Protein AF-A0A0B1TLL9-F1 (afdb_monomer_lite)

Secondary structure (DSSP, 8-state):
---HHHHHHHHHHHHHHHHHHHHHTTSTT-HHHHHH-TTEEEEEEEEEEETTEEEEEEEEEE---TT--SS--SSTTSS-GGG----BTTBPPP-

Organism: Oesophagostomum dentatum (NCBI:txid61180)

Structure (mmCIF, N/CA/C/O backbone):
data_AF-A0A0B1TLL9-F1
#
_entry.id   AF-A0A0B1TLL9-F1
#
loop_
_atom_site.group_PDB
_atom_site.id
_atom_site.type_symbol
_atom_site.label_atom_id
_atom_site.label_alt_id
_atom_site.label_comp_id
_atom_site.label_asym_id
_atom_site.label_entity_id
_atom_site.label_seq_id
_atom_site.pdbx_PDB_ins_code
_atom_site.Cartn_x
_atom_site.Cartn_y
_atom_site.Cartn_z
_atom_site.occupancy
_atom_site.B_iso_or_equiv
_atom_site.auth_seq_id
_atom_site.auth_comp_id
_atom_site.auth_asym_id
_atom_site.auth_atom_id
_atom_site.pdbx_PDB_model_num
ATOM 1 N N . MET A 1 1 ? 45.343 -3.222 10.011 1.00 39.75 1 MET A N 1
ATOM 2 C CA . MET A 1 1 ? 44.581 -3.590 11.222 1.00 39.75 1 MET A CA 1
ATOM 3 C C . MET A 1 1 ? 43.770 -2.365 11.596 1.00 39.75 1 MET A C 1
ATOM 5 O O . MET A 1 1 ? 44.382 -1.356 11.906 1.00 39.75 1 MET A O 1
ATOM 9 N N . LEU A 1 2 ? 42.446 -2.407 11.434 1.00 44.94 2 LEU A N 1
ATOM 10 C CA . LEU A 1 2 ? 41.562 -1.312 11.855 1.00 44.94 2 LEU A CA 1
ATOM 11 C C . LEU A 1 2 ? 41.534 -1.291 13.387 1.00 44.94 2 LEU A C 1
ATOM 13 O O . LEU A 1 2 ? 41.433 -2.354 14.005 1.00 44.94 2 LEU A O 1
ATOM 17 N N . THR A 1 3 ? 41.711 -0.119 13.990 1.00 42.47 3 THR A N 1
ATOM 18 C CA . THR A 1 3 ? 41.776 0.012 15.450 1.00 42.47 3 THR A CA 1
ATOM 19 C C . THR A 1 3 ? 40.365 0.074 16.034 1.00 42.47 3 THR A C 1
ATOM 21 O O . THR A 1 3 ? 39.417 0.466 15.357 1.00 42.47 3 THR A O 1
ATOM 24 N N . SER A 1 4 ? 40.185 -0.319 17.296 1.00 53.72 4 SER A N 1
ATOM 25 C CA . SER A 1 4 ? 38.877 -0.242 17.971 1.00 53.72 4 SER A CA 1
ATOM 26 C C . SER A 1 4 ? 38.311 1.185 18.025 1.00 53.72 4 SER A C 1
ATOM 28 O O . SER A 1 4 ? 37.094 1.346 18.082 1.00 53.72 4 SER A O 1
ATOM 30 N N . SER A 1 5 ? 39.176 2.202 17.949 1.00 55.50 5 SER A N 1
ATOM 31 C CA . SER A 1 5 ? 38.819 3.619 17.828 1.00 55.50 5 SER A CA 1
ATOM 32 C C . SER A 1 5 ? 38.175 3.981 16.483 1.00 55.50 5 SER A C 1
ATOM 34 O O . SER A 1 5 ? 37.207 4.742 16.474 1.00 55.50 5 SER A O 1
ATOM 36 N N . ASP A 1 6 ? 38.634 3.395 15.369 1.00 53.25 6 ASP A N 1
ATOM 37 C CA . ASP A 1 6 ? 38.025 3.599 14.041 1.00 53.25 6 ASP A CA 1
ATOM 38 C C . ASP A 1 6 ? 36.587 3.053 14.009 1.00 53.25 6 ASP A C 1
ATOM 40 O O . ASP A 1 6 ? 35.672 3.682 13.475 1.00 53.25 6 ASP A O 1
ATOM 44 N N . LEU A 1 7 ? 36.364 1.906 14.665 1.00 53.59 7 LEU A N 1
ATOM 45 C CA . LEU A 1 7 ? 35.060 1.244 14.710 1.00 53.59 7 LEU A CA 1
ATOM 46 C C . LEU A 1 7 ? 34.023 2.051 15.507 1.00 53.59 7 LEU A C 1
ATOM 48 O O . LEU A 1 7 ? 32.855 2.089 15.123 1.00 53.59 7 LEU A O 1
ATOM 52 N N . SER A 1 8 ? 34.428 2.708 16.603 1.00 56.72 8 SER A N 1
ATOM 53 C CA . SER A 1 8 ? 33.539 3.594 17.369 1.00 56.72 8 SER A CA 1
ATOM 54 C C . SER A 1 8 ? 33.167 4.862 16.599 1.00 56.72 8 SER A C 1
ATOM 56 O O . SER A 1 8 ? 32.014 5.288 16.659 1.00 56.72 8 SER A O 1
ATOM 58 N N . GLU A 1 9 ? 34.099 5.422 15.823 1.00 56.41 9 GLU A N 1
ATOM 59 C CA . GLU A 1 9 ? 33.848 6.615 15.012 1.00 56.41 9 GLU A CA 1
ATOM 60 C C . GLU A 1 9 ? 32.911 6.307 13.829 1.00 56.41 9 GLU A C 1
ATOM 62 O O . GLU A 1 9 ? 31.980 7.070 13.554 1.00 56.41 9 GLU A O 1
ATOM 67 N N . GLU A 1 10 ? 33.059 5.140 13.187 1.00 57.72 10 GLU A N 1
ATOM 68 C CA . GLU A 1 10 ? 32.095 4.642 12.197 1.00 57.72 10 GLU A CA 1
ATOM 69 C C . GLU A 1 10 ? 30.715 4.367 12.809 1.00 57.72 10 GLU A C 1
ATOM 71 O O . GLU A 1 10 ? 29.702 4.725 12.201 1.00 57.72 10 GLU A O 1
ATOM 76 N N . LEU A 1 11 ? 30.639 3.791 14.015 1.00 56.22 11 LEU A N 1
ATOM 77 C CA . LEU A 1 11 ? 29.363 3.506 14.677 1.00 56.22 11 LEU A CA 1
ATOM 78 C C . LEU A 1 11 ? 28.603 4.788 15.051 1.00 56.22 11 LEU A C 1
ATOM 80 O O . LEU A 1 11 ? 27.390 4.850 14.840 1.00 56.22 11 LEU A O 1
ATOM 84 N N . ASP A 1 12 ? 29.290 5.829 15.530 1.00 58.94 12 ASP A N 1
ATOM 85 C CA . ASP A 1 12 ? 28.679 7.138 15.797 1.00 58.94 12 ASP A CA 1
ATOM 86 C C . ASP A 1 12 ? 28.288 7.871 14.502 1.00 58.94 12 ASP A C 1
ATOM 88 O O . ASP A 1 12 ? 27.232 8.512 14.438 1.00 58.94 12 ASP A O 1
ATOM 92 N N . ARG A 1 13 ? 29.048 7.696 13.411 1.00 57.75 13 ARG A N 1
ATOM 93 C CA . ARG A 1 13 ? 28.677 8.198 12.075 1.00 57.75 13 ARG A CA 1
ATOM 94 C C . ARG A 1 13 ? 27.445 7.483 11.516 1.00 57.75 13 ARG A C 1
ATOM 96 O O . ARG A 1 13 ? 26.584 8.134 10.920 1.00 57.75 13 ARG A O 1
ATOM 103 N N . ILE A 1 14 ? 27.323 6.172 11.733 1.00 58.47 14 ILE A N 1
ATOM 104 C CA . ILE A 1 14 ? 26.134 5.371 11.403 1.00 58.47 14 ILE A CA 1
ATOM 105 C C . ILE A 1 14 ? 24.951 5.799 12.277 1.00 58.47 14 ILE A C 1
ATOM 107 O O . ILE A 1 14 ? 23.847 5.962 11.762 1.00 58.47 14 ILE A O 1
ATOM 111 N N . ARG A 1 15 ? 25.157 6.047 13.575 1.00 56.69 15 ARG A N 1
ATOM 112 C CA . ARG A 1 15 ? 24.109 6.482 14.513 1.00 56.69 15 ARG A CA 1
ATOM 113 C C . ARG A 1 15 ? 23.577 7.880 14.180 1.00 56.69 15 ARG A C 1
ATOM 115 O O . ARG A 1 15 ? 22.362 8.068 14.154 1.00 56.69 15 ARG A O 1
ATOM 122 N N . SER A 1 16 ? 24.460 8.818 13.833 1.00 58.38 16 SER A N 1
ATOM 123 C CA . SER A 1 16 ? 24.107 10.175 13.390 1.00 58.38 16 SER A CA 1
ATOM 124 C C . SER A 1 16 ? 23.406 10.171 12.023 1.00 58.38 16 SER A C 1
ATOM 126 O O . SER A 1 16 ? 22.338 10.766 11.867 1.00 58.38 16 SER A O 1
ATOM 128 N N . ARG A 1 17 ? 23.902 9.388 11.050 1.00 53.81 17 ARG A N 1
ATOM 129 C CA . ARG A 1 17 ? 23.221 9.198 9.755 1.00 53.81 17 ARG A CA 1
ATOM 130 C C . ARG A 1 17 ? 21.869 8.508 9.899 1.00 53.81 17 ARG A C 1
ATOM 132 O O . ARG A 1 17 ? 20.955 8.872 9.174 1.00 53.81 17 ARG A O 1
ATOM 139 N N . ARG A 1 18 ? 21.710 7.556 10.826 1.00 48.25 18 ARG A N 1
ATOM 140 C CA . ARG A 1 18 ? 20.436 6.865 11.095 1.00 48.25 18 ARG A CA 1
ATOM 141 C C . ARG A 1 18 ? 19.400 7.806 11.705 1.00 48.25 18 ARG A C 1
ATOM 143 O O . ARG A 1 18 ? 18.245 7.731 11.310 1.00 48.25 18 ARG A O 1
ATOM 150 N N . LEU A 1 19 ? 19.803 8.716 12.597 1.00 43.34 19 LEU A N 1
ATOM 151 C CA . LEU A 1 19 ? 18.912 9.735 13.164 1.00 43.34 19 LEU A CA 1
ATOM 152 C C . LEU A 1 19 ? 18.451 10.746 12.095 1.00 43.34 19 LEU A C 1
ATOM 154 O O . LEU A 1 19 ? 17.265 11.050 12.008 1.00 43.34 19 LEU A O 1
ATOM 158 N N . VAL A 1 20 ? 19.363 11.198 11.224 1.00 48.91 20 VAL A N 1
ATOM 159 C CA . VAL A 1 20 ? 19.038 12.091 10.094 1.00 48.91 20 VAL A CA 1
ATOM 160 C C . VAL A 1 20 ? 18.187 11.379 9.030 1.00 48.91 20 VAL 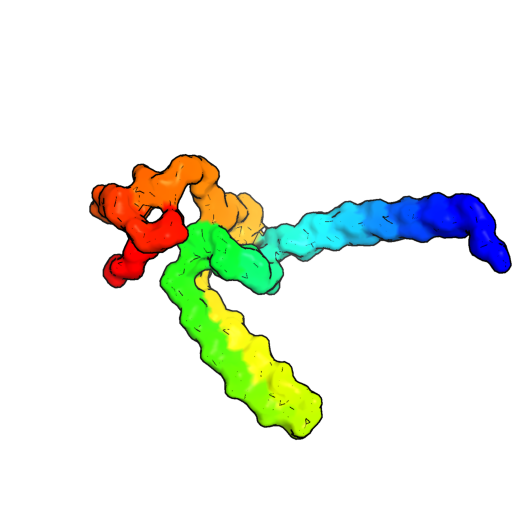A C 1
ATOM 162 O O . VAL A 1 20 ? 17.251 11.972 8.494 1.00 48.91 20 VAL A O 1
ATOM 165 N N . TYR A 1 21 ? 18.445 10.094 8.756 1.00 46.56 21 TYR A N 1
ATOM 166 C CA . TYR A 1 21 ? 17.609 9.283 7.864 1.00 46.56 21 TYR A CA 1
ATOM 167 C C . TYR A 1 21 ? 16.205 9.056 8.439 1.00 46.56 21 TYR A C 1
ATOM 169 O O . TYR A 1 21 ? 15.230 9.164 7.708 1.00 46.56 21 TYR A O 1
ATOM 177 N N . LEU A 1 22 ? 16.077 8.799 9.744 1.00 47.59 22 LEU A N 1
ATOM 178 C CA . LEU A 1 22 ? 14.776 8.620 10.402 1.00 47.59 22 LEU A CA 1
ATOM 179 C C . LEU A 1 22 ? 13.918 9.894 10.352 1.00 47.59 22 LEU A C 1
ATOM 181 O O . LEU A 1 22 ? 12.705 9.798 10.204 1.00 47.59 22 LEU A O 1
ATOM 185 N N . LEU A 1 23 ? 14.539 11.076 10.427 1.00 44.84 23 LEU A N 1
ATOM 186 C CA . LEU A 1 23 ? 13.835 12.360 10.331 1.00 44.84 23 LEU A CA 1
ATOM 187 C C . LEU A 1 23 ? 13.470 12.753 8.887 1.00 44.84 23 LEU A C 1
ATOM 189 O O . LEU A 1 23 ? 12.532 13.521 8.692 1.00 44.84 23 LEU A O 1
ATOM 193 N N . SER A 1 24 ? 14.169 12.225 7.875 1.00 46.91 24 SER A N 1
ATOM 194 C CA . SER A 1 24 ? 13.896 12.506 6.452 1.00 46.91 24 SER A CA 1
ATOM 195 C C . SER A 1 24 ? 13.004 11.462 5.756 1.00 46.91 24 SER A C 1
ATOM 197 O O . SER A 1 24 ? 12.404 11.788 4.735 1.00 46.91 24 SER A O 1
ATOM 199 N N . GLN A 1 25 ? 12.852 10.255 6.320 1.00 47.47 25 GLN A N 1
ATOM 200 C CA . GLN A 1 25 ? 11.980 9.165 5.823 1.00 47.47 25 GLN A CA 1
ATOM 201 C C . GLN A 1 25 ? 10.529 9.213 6.349 1.00 47.47 25 GLN A C 1
ATOM 203 O O . GLN A 1 25 ? 9.741 8.290 6.157 1.00 47.47 25 GLN A O 1
ATOM 208 N N . ALA A 1 26 ? 10.153 10.272 7.065 1.00 47.84 26 ALA A N 1
ATOM 209 C CA . ALA A 1 26 ? 8.765 10.492 7.478 1.00 47.84 26 ALA A CA 1
ATOM 210 C C . ALA A 1 26 ? 7.951 11.250 6.411 1.00 47.84 26 ALA A C 1
ATOM 212 O O . ALA A 1 26 ? 6.843 11.714 6.683 1.00 47.84 26 ALA A O 1
ATOM 213 N N . LEU A 1 27 ? 8.506 11.413 5.206 1.00 52.34 27 LEU A N 1
ATOM 214 C CA . LEU A 1 27 ? 7.813 12.044 4.094 1.00 52.34 27 LEU A CA 1
ATOM 215 C C . LEU A 1 27 ? 6.890 11.006 3.425 1.00 52.34 27 LEU A C 1
ATOM 217 O O . LEU A 1 27 ? 7.303 9.869 3.208 1.00 52.34 27 LEU A O 1
ATOM 221 N N . PRO A 1 28 ? 5.679 11.379 2.978 1.00 53.59 28 PRO A N 1
ATOM 222 C CA . PRO A 1 28 ? 4.718 10.498 2.297 1.00 53.59 28 PRO A CA 1
ATOM 223 C C . PRO A 1 28 ? 5.212 9.979 0.930 1.00 53.59 28 PRO A C 1
ATOM 225 O O . PRO A 1 28 ? 4.455 9.405 0.152 1.00 53.59 28 PRO A O 1
ATOM 228 N N . ARG A 1 29 ? 6.490 10.201 0.601 1.00 58.56 29 ARG A N 1
ATOM 229 C CA . ARG A 1 29 ? 7.139 9.749 -0.631 1.00 58.56 29 ARG A CA 1
ATOM 230 C C . ARG A 1 29 ? 7.814 8.386 -0.489 1.00 58.56 29 ARG A C 1
ATOM 232 O O . ARG A 1 29 ? 8.219 7.828 -1.505 1.00 58.56 29 ARG A O 1
ATOM 239 N N . ASP A 1 30 ? 7.932 7.840 0.721 1.00 73.06 30 ASP A N 1
ATOM 240 C CA . ASP A 1 30 ? 8.503 6.510 0.911 1.00 73.06 30 ASP A CA 1
ATOM 241 C C . ASP A 1 30 ? 7.532 5.410 0.432 1.00 73.06 30 ASP A C 1
ATOM 243 O O . ASP A 1 30 ? 6.406 5.318 0.928 1.00 73.06 30 ASP A O 1
ATOM 247 N N . PRO A 1 31 ? 7.941 4.512 -0.491 1.00 75.19 31 PRO A N 1
ATOM 248 C CA . PRO A 1 31 ? 7.042 3.506 -1.069 1.00 75.19 31 PRO A CA 1
ATOM 249 C C . PRO A 1 31 ? 6.427 2.568 -0.027 1.00 75.19 31 PRO A C 1
ATOM 251 O O . PRO A 1 31 ? 5.284 2.141 -0.158 1.00 75.19 31 PRO A O 1
ATOM 254 N N . LYS A 1 32 ? 7.182 2.267 1.035 1.00 79.06 32 LYS A N 1
ATOM 255 C CA . LYS A 1 32 ? 6.743 1.405 2.143 1.00 79.06 32 LYS A CA 1
ATOM 256 C C . LYS A 1 32 ? 5.528 1.985 2.864 1.00 79.06 32 LYS A C 1
ATOM 258 O O . LYS A 1 32 ? 4.654 1.237 3.287 1.00 79.06 32 LYS A O 1
ATOM 263 N N . MET A 1 33 ? 5.479 3.310 2.959 1.00 85.94 33 MET A N 1
ATOM 264 C CA . MET A 1 33 ? 4.418 4.058 3.616 1.00 85.94 33 MET A CA 1
ATOM 265 C C . MET A 1 33 ? 3.099 3.922 2.860 1.00 85.94 33 MET A C 1
ATOM 267 O O . MET A 1 33 ? 2.071 3.586 3.440 1.00 85.94 33 MET A O 1
ATOM 271 N N . ASN A 1 34 ? 3.166 4.097 1.539 1.00 86.44 34 ASN A N 1
ATOM 272 C CA . ASN A 1 34 ? 2.005 3.995 0.662 1.00 86.44 34 ASN A CA 1
ATOM 273 C C . ASN A 1 34 ? 1.461 2.564 0.599 1.00 86.44 34 ASN A C 1
ATOM 275 O O . ASN A 1 34 ? 0.252 2.385 0.538 1.00 86.44 34 ASN A O 1
ATOM 279 N N . MET A 1 35 ? 2.330 1.550 0.656 1.00 87.38 35 MET A N 1
ATOM 280 C CA . MET A 1 35 ? 1.907 0.144 0.639 1.00 87.38 35 MET A CA 1
ATOM 281 C C . MET A 1 35 ? 1.237 -0.310 1.938 1.00 87.38 35 MET A C 1
ATOM 283 O O . MET A 1 35 ? 0.302 -1.100 1.890 1.00 87.38 35 MET A O 1
ATOM 287 N N . ALA A 1 36 ? 1.742 0.130 3.091 1.00 88.19 36 ALA A N 1
ATOM 288 C CA . ALA A 1 36 ? 1.278 -0.358 4.391 1.00 88.19 36 ALA A CA 1
ATOM 289 C C . ALA A 1 36 ? 0.103 0.446 4.971 1.00 88.19 36 ALA A C 1
ATOM 291 O O . ALA A 1 36 ? -0.440 0.058 6.004 1.00 88.19 36 ALA A O 1
ATOM 292 N N . SER A 1 37 ? -0.251 1.581 4.364 1.00 88.38 37 SER A N 1
ATOM 293 C CA . SER A 1 37 ? -1.294 2.450 4.896 1.00 88.38 37 SER A CA 1
ATOM 294 C C . SER A 1 37 ? -2.698 1.898 4.638 1.00 88.38 37 SER A C 1
ATOM 296 O O . SER A 1 37 ? -3.007 1.496 3.518 1.00 88.38 37 SER A O 1
ATOM 298 N N . ASP A 1 38 ? -3.568 1.957 5.651 1.00 87.31 38 ASP A N 1
ATOM 299 C CA . ASP A 1 38 ? -4.996 1.628 5.525 1.00 87.31 38 ASP A CA 1
ATOM 300 C C . ASP A 1 38 ? -5.790 2.678 4.719 1.00 87.31 38 ASP A C 1
ATOM 302 O O . ASP A 1 38 ? -6.920 2.418 4.309 1.00 87.31 38 ASP A O 1
ATOM 306 N N . LEU A 1 39 ? -5.182 3.835 4.433 1.00 89.06 39 LEU A N 1
ATOM 307 C CA . LEU A 1 39 ? -5.722 4.890 3.569 1.00 89.06 39 LEU A CA 1
ATOM 308 C C . LEU A 1 39 ? -5.485 4.622 2.076 1.00 89.06 39 LEU A C 1
ATOM 310 O O . LEU A 1 39 ? -6.071 5.296 1.224 1.00 89.06 39 LEU A O 1
ATOM 314 N N . THR A 1 40 ? -4.612 3.671 1.738 1.00 89.69 40 THR A N 1
ATOM 315 C CA . THR A 1 40 ? -4.352 3.290 0.350 1.00 89.69 40 THR A CA 1
ATOM 316 C C . THR A 1 40 ? -5.344 2.223 -0.084 1.00 89.69 40 THR A C 1
ATOM 318 O O . THR A 1 40 ? -5.342 1.108 0.427 1.00 89.69 40 THR A O 1
ATOM 321 N N . THR A 1 41 ? -6.183 2.550 -1.064 1.00 89.44 41 THR A N 1
ATOM 322 C CA . THR A 1 41 ? -7.281 1.666 -1.496 1.00 89.44 41 THR A CA 1
ATOM 323 C C . THR A 1 41 ? -6.996 0.946 -2.805 1.00 89.44 41 THR A C 1
ATOM 325 O O . THR A 1 41 ? -7.598 -0.088 -3.084 1.00 89.44 41 THR A O 1
ATOM 328 N N . GLN A 1 42 ? -6.094 1.483 -3.629 1.00 89.75 42 GLN A N 1
ATOM 329 C CA . GLN A 1 42 ? -5.775 0.917 -4.937 1.00 89.75 42 GLN A CA 1
ATOM 330 C C . GLN A 1 42 ? -4.297 1.101 -5.260 1.00 89.75 42 GLN A C 1
ATOM 332 O O . GLN A 1 42 ? -3.675 2.098 -4.883 1.00 89.75 42 GLN A O 1
ATOM 337 N N . VAL A 1 43 ? -3.756 0.149 -6.014 1.00 92.25 43 VAL A N 1
ATOM 338 C CA . VAL A 1 43 ? -2.397 0.186 -6.549 1.00 92.25 43 VAL A CA 1
ATOM 339 C C . VAL A 1 43 ? -2.427 -0.167 -8.032 1.00 92.25 43 VAL A C 1
ATOM 341 O O . VAL A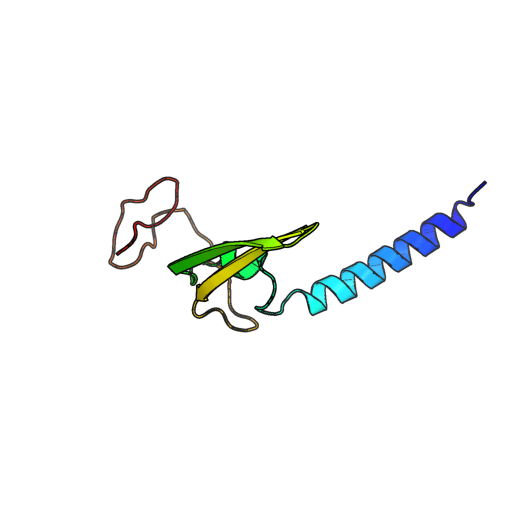 1 43 ? -3.100 -1.110 -8.443 1.00 92.25 43 VAL A O 1
ATOM 344 N N . GLY A 1 44 ? -1.690 0.592 -8.835 1.00 92.94 44 GLY A N 1
ATOM 345 C CA . GLY A 1 44 ? -1.460 0.309 -10.247 1.00 92.94 44 GLY A CA 1
ATOM 346 C C . GLY A 1 44 ? 0.034 0.299 -10.526 1.00 92.94 44 GLY A C 1
ATOM 347 O O . GLY A 1 44 ? 0.694 1.317 -10.329 1.00 92.94 44 GLY A O 1
ATOM 348 N N . CYS A 1 45 ? 0.573 -0.833 -10.976 1.00 94.19 45 CYS A N 1
ATOM 349 C CA . CYS A 1 45 ? 1.990 -0.976 -11.297 1.00 94.19 45 CYS A CA 1
ATOM 350 C C . CYS A 1 45 ? 2.196 -1.220 -12.793 1.00 94.19 45 CYS A C 1
ATOM 352 O O . CYS A 1 45 ? 1.471 -1.996 -13.412 1.00 94.19 45 CYS A O 1
ATOM 354 N N . GLY A 1 46 ? 3.218 -0.583 -13.356 1.00 92.62 46 GLY A N 1
ATOM 355 C CA . GLY A 1 46 ? 3.710 -0.809 -14.707 1.00 92.62 46 GLY A CA 1
ATOM 356 C C . GLY A 1 46 ? 5.151 -1.301 -14.668 1.00 92.62 46 GLY A C 1
ATOM 357 O O . GLY A 1 46 ? 5.961 -0.824 -13.871 1.00 92.62 46 GLY A O 1
ATOM 358 N N . VAL A 1 47 ? 5.472 -2.255 -15.538 1.00 93.81 47 VAL A N 1
ATOM 359 C CA . VAL A 1 47 ? 6.830 -2.776 -15.709 1.00 93.81 47 VAL A CA 1
ATOM 360 C C . VAL A 1 47 ? 7.267 -2.502 -17.138 1.00 93.81 47 VAL A C 1
ATOM 362 O O . VAL A 1 47 ? 6.597 -2.913 -18.082 1.00 93.81 47 VAL A O 1
ATOM 365 N N . ALA A 1 48 ? 8.400 -1.828 -17.294 1.00 92.81 48 ALA A N 1
ATOM 366 C CA . ALA A 1 48 ? 9.011 -1.555 -18.584 1.00 92.81 48 ALA A CA 1
ATOM 367 C C . ALA A 1 48 ? 10.446 -2.077 -18.588 1.00 92.81 48 ALA A C 1
ATOM 369 O O . ALA A 1 48 ? 11.233 -1.785 -17.688 1.00 92.81 48 ALA A O 1
ATOM 370 N N . LYS A 1 49 ? 10.800 -2.854 -19.611 1.00 92.81 49 LYS A N 1
ATOM 371 C CA . LYS A 1 49 ? 12.186 -3.255 -19.838 1.00 92.81 49 LYS A CA 1
ATOM 372 C C . LYS A 1 49 ? 12.853 -2.195 -20.708 1.00 92.81 49 LYS A C 1
ATOM 374 O O . LYS A 1 49 ? 12.511 -2.061 -21.878 1.00 92.81 49 LYS A O 1
ATOM 379 N N . CYS A 1 50 ? 13.778 -1.453 -20.121 1.00 88.25 50 CYS A N 1
ATOM 380 C CA . CYS A 1 50 ? 14.712 -0.598 -20.842 1.00 88.25 50 CYS A CA 1
ATOM 381 C C . CYS A 1 50 ? 15.972 -1.414 -21.174 1.00 88.25 50 CYS A C 1
ATOM 383 O O . CYS A 1 50 ? 16.209 -2.449 -20.552 1.00 88.25 50 CYS A O 1
ATOM 385 N N . ASP A 1 51 ? 16.776 -0.952 -22.133 1.00 91.00 51 ASP A N 1
ATOM 386 C CA . ASP A 1 51 ? 17.917 -1.669 -22.733 1.00 91.00 51 ASP A CA 1
ATOM 387 C C . ASP A 1 51 ? 18.628 -2.668 -21.800 1.00 91.00 51 ASP A C 1
ATOM 389 O O . ASP A 1 51 ? 18.625 -3.876 -22.049 1.00 91.00 51 ASP A O 1
ATOM 393 N N . SER A 1 52 ? 19.188 -2.177 -20.691 1.00 92.75 52 SER A N 1
ATOM 394 C CA . SER A 1 52 ? 19.921 -2.976 -19.701 1.00 92.75 52 SER A CA 1
ATOM 395 C C . SER A 1 52 ? 19.253 -3.054 -18.324 1.00 92.75 52 SER A C 1
ATOM 397 O O . SER A 1 52 ? 19.776 -3.722 -17.432 1.00 92.75 52 SER A O 1
ATOM 399 N N . VAL A 1 53 ? 18.109 -2.392 -18.124 1.00 92.38 53 VAL A N 1
ATOM 400 C CA . VAL A 1 53 ? 17.461 -2.260 -16.809 1.00 92.38 53 VAL A CA 1
ATOM 401 C C . VAL A 1 53 ? 15.956 -2.461 -16.899 1.00 92.38 53 VAL A C 1
ATOM 403 O O . VAL A 1 53 ? 15.307 -2.045 -17.852 1.00 92.38 53 VAL A O 1
ATOM 406 N N . ILE A 1 54 ? 15.370 -3.068 -15.871 1.00 92.69 54 ILE A N 1
ATOM 407 C CA . ILE A 1 54 ? 13.915 -3.160 -15.740 1.00 92.69 54 ILE A CA 1
ATOM 408 C C . ILE A 1 54 ? 13.461 -2.040 -14.812 1.00 92.69 54 ILE A C 1
ATOM 410 O O . ILE A 1 54 ? 13.926 -1.944 -13.678 1.00 92.69 54 ILE A O 1
ATOM 414 N N . ASN A 1 55 ? 12.553 -1.202 -15.299 1.00 88.94 55 ASN A N 1
ATOM 415 C CA . ASN A 1 55 ? 11.919 -0.153 -14.525 1.00 88.94 55 ASN A CA 1
ATOM 416 C C . ASN A 1 55 ? 10.531 -0.618 -14.070 1.00 88.94 55 ASN A C 1
ATOM 418 O O . ASN A 1 55 ? 9.716 -1.057 -14.883 1.00 88.94 55 ASN A O 1
ATOM 422 N N . VAL A 1 56 ? 10.275 -0.530 -12.767 1.00 92.00 56 VAL A N 1
ATOM 423 C CA . VAL A 1 56 ? 8.992 -0.868 -12.148 1.00 92.00 56 VAL A CA 1
ATOM 424 C C . VAL A 1 56 ? 8.478 0.377 -11.447 1.00 92.00 56 VAL A C 1
ATOM 426 O O . VAL A 1 56 ? 9.120 0.884 -10.527 1.00 92.00 56 VAL A O 1
ATOM 429 N N . VAL A 1 57 ? 7.315 0.859 -11.873 1.00 90.69 57 VAL A N 1
ATOM 430 C CA . VAL A 1 57 ? 6.679 2.052 -11.308 1.00 90.69 57 VAL A CA 1
ATOM 431 C C . VAL A 1 57 ? 5.309 1.668 -10.782 1.00 90.69 57 VAL A C 1
ATOM 433 O O . VAL A 1 57 ? 4.505 1.109 -11.520 1.00 90.69 57 VAL A O 1
ATOM 436 N N . CYS A 1 58 ? 5.036 1.984 -9.517 1.00 90.56 58 CYS A N 1
ATOM 437 C CA . CYS A 1 58 ? 3.729 1.787 -8.899 1.00 90.56 58 CYS A CA 1
ATOM 438 C C . CYS A 1 58 ? 3.146 3.127 -8.458 1.00 90.56 58 CYS A C 1
ATOM 440 O O . CYS A 1 58 ? 3.802 3.904 -7.762 1.00 90.56 58 CYS A O 1
ATOM 442 N N . HIS A 1 59 ? 1.897 3.361 -8.836 1.00 91.25 59 HIS A N 1
ATOM 443 C CA . HIS A 1 59 ? 1.070 4.454 -8.355 1.00 91.25 59 HIS A CA 1
ATOM 444 C C . HIS A 1 59 ? 0.071 3.927 -7.329 1.00 91.25 59 HIS A C 1
ATOM 446 O O . HIS A 1 59 ? -0.471 2.832 -7.479 1.00 91.25 59 HIS A O 1
ATOM 452 N N . TYR A 1 60 ? -0.173 4.725 -6.294 1.00 89.69 60 TYR A N 1
ATOM 453 C CA . TYR A 1 60 ? -1.065 4.390 -5.191 1.00 89.69 60 TYR A CA 1
ATOM 454 C C . TYR A 1 60 ? -2.179 5.429 -5.124 1.00 89.69 60 TYR A C 1
ATOM 456 O O . TYR A 1 60 ? -1.902 6.628 -5.149 1.00 89.69 60 TYR A O 1
ATOM 464 N N . ASN A 1 61 ? -3.426 4.972 -5.034 1.00 91.19 61 ASN A N 1
ATOM 465 C CA . ASN A 1 61 ? -4.554 5.837 -4.722 1.00 91.19 61 ASN A CA 1
ATOM 466 C C . ASN A 1 61 ? -4.693 5.912 -3.200 1.00 91.19 61 ASN A C 1
ATOM 468 O O . ASN A 1 61 ? -5.115 4.942 -2.563 1.00 91.19 61 ASN A O 1
ATOM 472 N N . THR A 1 62 ? -4.272 7.034 -2.625 1.00 90.19 62 THR A N 1
ATOM 473 C CA . THR A 1 62 ? -4.190 7.223 -1.177 1.00 90.19 62 THR A CA 1
ATOM 474 C C . THR A 1 62 ? -4.448 8.674 -0.799 1.00 90.19 62 THR A C 1
ATOM 476 O O . THR A 1 62 ? -4.115 9.594 -1.548 1.00 90.19 62 THR A O 1
ATOM 479 N N . THR A 1 63 ? -5.016 8.881 0.385 1.00 88.56 63 THR A N 1
ATOM 480 C CA . THR A 1 63 ? -5.169 10.205 1.008 1.00 88.56 63 THR A CA 1
ATOM 481 C C . THR A 1 63 ? -4.103 10.463 2.075 1.00 88.56 63 THR A C 1
ATOM 483 O O . THR A 1 63 ? -4.260 11.359 2.905 1.00 88.56 63 THR A O 1
ATOM 486 N N . LEU A 1 64 ? -3.038 9.656 2.094 1.00 85.62 64 LEU A N 1
ATOM 487 C CA . LEU A 1 64 ? -1.945 9.779 3.046 1.00 85.62 64 LEU A CA 1
ATOM 488 C C . LEU A 1 64 ? -1.266 11.157 2.940 1.00 85.62 64 LEU A C 1
ATOM 490 O O . LEU A 1 64 ? -0.833 11.583 1.869 1.00 85.62 64 LEU A O 1
ATOM 494 N N . ALA A 1 65 ? -1.146 11.840 4.076 1.00 83.88 65 ALA A N 1
ATOM 495 C CA . ALA A 1 65 ? -0.505 13.145 4.203 1.00 83.88 65 ALA A CA 1
ATOM 496 C C . ALA A 1 65 ? 0.734 13.073 5.116 1.00 83.88 65 ALA A C 1
ATOM 498 O O . ALA A 1 65 ? 1.075 12.029 5.670 1.00 83.88 65 ALA A O 1
ATOM 499 N N . ASN A 1 66 ? 1.434 14.194 5.292 1.00 79.50 66 ASN A N 1
ATOM 500 C CA . ASN A 1 66 ? 2.495 14.270 6.297 1.00 79.50 66 ASN A CA 1
ATOM 501 C C . ASN A 1 66 ? 1.904 14.144 7.709 1.00 79.50 66 ASN A C 1
ATOM 503 O O . ASN A 1 66 ? 0.869 14.741 7.997 1.00 79.50 66 ASN A O 1
ATOM 507 N N . ALA A 1 67 ? 2.609 13.429 8.592 1.00 80.88 67 ALA A N 1
ATOM 508 C CA . ALA A 1 67 ? 2.289 13.312 10.018 1.00 80.88 67 ALA A CA 1
ATOM 509 C C . ALA A 1 67 ? 0.896 12.731 10.356 1.00 80.88 67 ALA A C 1
ATOM 511 O O . ALA A 1 67 ? 0.392 12.953 11.456 1.00 80.88 67 ALA A O 1
ATOM 512 N N . VAL A 1 68 ? 0.2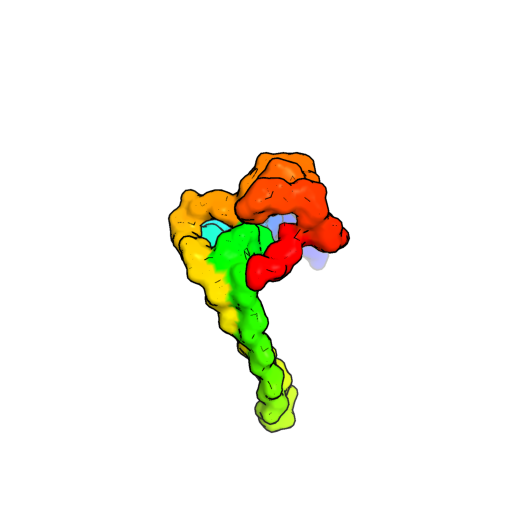87 11.955 9.451 1.00 84.19 68 VAL A N 1
ATOM 513 C CA . VAL A 1 68 ? -0.889 11.129 9.774 1.00 84.19 68 VAL A CA 1
ATOM 514 C C . VAL A 1 68 ? -0.481 9.701 10.126 1.00 84.19 68 VAL A C 1
ATOM 516 O O . VAL A 1 68 ? 0.549 9.194 9.676 1.00 84.19 68 VAL A O 1
ATOM 519 N N . LEU A 1 69 ? -1.303 9.049 10.948 1.00 85.19 69 LEU A N 1
ATOM 520 C CA . LEU A 1 69 ? -1.185 7.620 11.219 1.00 85.19 69 LEU A CA 1
ATOM 521 C C . LEU A 1 69 ? -1.366 6.831 9.920 1.00 85.19 69 LEU A C 1
ATOM 523 O O . LEU A 1 69 ? -2.254 7.125 9.127 1.00 85.19 69 LEU A O 1
ATOM 527 N N . LEU A 1 70 ? -0.519 5.821 9.728 1.00 86.81 70 LEU A N 1
ATOM 528 C CA . LEU A 1 70 ? -0.550 4.969 8.539 1.00 86.81 70 LEU A CA 1
ATOM 529 C C . LEU A 1 70 ? -1.702 3.995 8.558 1.00 86.81 70 LEU A C 1
ATOM 531 O O . LEU A 1 70 ? -2.293 3.741 7.517 1.00 86.81 70 LEU A O 1
ATOM 535 N N . TYR A 1 71 ? -1.945 3.419 9.728 1.00 86.50 71 TYR A N 1
ATOM 536 C CA . TYR A 1 71 ? -3.038 2.513 9.965 1.00 86.50 71 TYR A CA 1
ATOM 537 C C . TYR A 1 71 ? -3.491 2.601 11.410 1.00 86.50 71 TYR A C 1
ATOM 539 O O . TYR A 1 71 ? -2.724 2.940 12.321 1.00 86.50 71 TYR A O 1
ATOM 547 N N . THR A 1 72 ? -4.754 2.270 11.626 1.00 87.75 72 THR A N 1
ATOM 548 C CA . THR A 1 72 ? -5.311 2.212 12.972 1.00 87.75 72 THR A CA 1
ATOM 549 C C . THR A 1 72 ? -4.858 0.937 13.681 1.00 87.75 72 THR A C 1
ATOM 551 O O . THR A 1 72 ? -5.109 -0.174 13.222 1.00 87.75 72 THR A O 1
ATOM 554 N N . ILE A 1 73 ? -4.222 1.083 14.844 1.00 86.81 73 ILE A N 1
ATOM 555 C CA . ILE A 1 73 ? -3.794 -0.060 15.659 1.00 86.81 73 ILE A CA 1
ATOM 556 C C . ILE A 1 73 ? -5.023 -0.710 16.310 1.00 86.81 73 ILE A C 1
ATOM 558 O O . ILE A 1 73 ? -5.850 -0.035 16.929 1.00 86.81 73 ILE A O 1
ATOM 562 N N . GLY A 1 74 ? -5.131 -2.032 16.196 1.00 86.50 74 GLY A N 1
ATOM 563 C CA . GLY A 1 74 ? -6.200 -2.805 16.816 1.00 86.50 74 GLY A CA 1
ATOM 564 C C . GLY A 1 74 ? -6.240 -4.255 16.332 1.00 86.50 74 GLY A C 1
ATOM 565 O O . GLY A 1 74 ? -5.450 -4.637 15.467 1.00 86.50 74 GLY A O 1
ATOM 566 N N . PRO A 1 75 ? -7.151 -5.073 16.886 1.00 84.25 75 PRO A N 1
ATOM 567 C CA . PRO A 1 75 ? -7.391 -6.416 16.378 1.00 84.25 75 PRO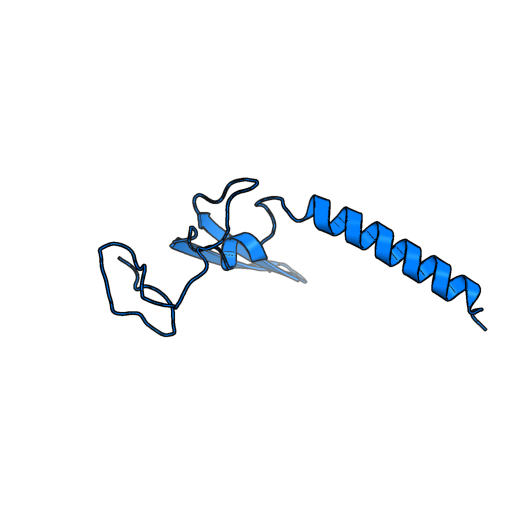 A CA 1
ATOM 568 C C . PRO A 1 75 ? -7.906 -6.339 14.936 1.00 84.25 75 PRO A C 1
ATOM 570 O O . PRO A 1 75 ? -8.755 -5.500 14.612 1.00 84.25 75 PRO A O 1
ATOM 573 N N . SER A 1 76 ? -7.396 -7.217 14.072 1.00 84.31 76 SER A N 1
ATOM 574 C CA . SER A 1 76 ? -7.762 -7.254 12.656 1.00 84.31 76 SER A CA 1
ATOM 575 C C . SER A 1 76 ? -9.272 -7.438 12.475 1.00 84.31 76 SER A C 1
ATOM 577 O O . SER A 1 76 ? -9.945 -8.029 13.320 1.00 84.31 76 SER A O 1
ATOM 579 N N . CYS A 1 77 ? -9.812 -6.916 11.370 1.00 80.50 77 CYS A N 1
ATOM 580 C CA . CYS A 1 77 ? -11.179 -7.200 10.906 1.00 80.50 77 CYS A CA 1
ATOM 581 C C . CYS A 1 77 ? -12.336 -6.682 11.778 1.00 80.50 77 CYS A C 1
ATOM 583 O O . CYS A 1 77 ? -13.492 -6.941 11.472 1.00 80.50 77 CYS A O 1
ATOM 585 N N . ASN A 1 78 ? -12.049 -5.921 12.838 1.00 80.81 78 ASN A N 1
ATOM 586 C CA . ASN A 1 78 ? -13.070 -5.386 13.749 1.00 80.81 78 ASN A CA 1
ATOM 587 C C . ASN A 1 78 ? -13.467 -3.933 13.452 1.00 80.81 78 ASN A C 1
ATOM 589 O O . ASN A 1 78 ? -14.298 -3.354 14.147 1.00 80.81 78 ASN A O 1
ATOM 593 N N . ARG A 1 79 ? -12.825 -3.312 12.458 1.00 81.62 79 ARG A N 1
ATOM 594 C CA . ARG A 1 79 ? -13.017 -1.903 12.084 1.00 81.62 79 ARG A CA 1
ATOM 595 C C . ARG A 1 79 ? -13.055 -1.709 10.570 1.00 81.62 79 ARG A C 1
ATOM 597 O O . ARG A 1 79 ? -12.648 -0.661 10.078 1.00 81.62 79 ARG A O 1
ATOM 604 N N . CYS A 1 80 ? -13.500 -2.722 9.827 1.00 84.06 80 CYS A N 1
ATOM 605 C CA . CYS A 1 80 ? -13.661 -2.552 8.392 1.00 84.06 80 CYS A CA 1
ATOM 606 C C . CYS A 1 80 ? -14.752 -1.512 8.096 1.00 84.06 80 CYS A C 1
ATOM 608 O O . CYS A 1 80 ? -15.728 -1.403 8.853 1.00 84.06 80 CYS A O 1
ATOM 610 N N . PRO A 1 81 ? -14.599 -0.733 7.012 1.00 78.88 81 PRO A N 1
ATOM 611 C CA . PRO A 1 81 ? -15.621 0.210 6.588 1.00 78.88 81 PRO A CA 1
ATOM 612 C C . PRO A 1 81 ? -16.979 -0.484 6.421 1.00 78.88 81 PRO A C 1
ATOM 614 O O . PRO A 1 81 ? -17.054 -1.673 6.120 1.00 78.88 81 PRO A O 1
ATOM 617 N N . GLN A 1 82 ? -18.063 0.270 6.613 1.00 74.00 82 GLN A N 1
ATOM 618 C CA . GLN A 1 82 ? -19.443 -0.207 6.423 1.00 74.00 82 GLN A CA 1
ATOM 619 C C . GLN A 1 82 ? -19.901 -1.324 7.381 1.00 74.00 82 GLN A C 1
ATOM 621 O O . GLN A 1 82 ? -20.874 -2.018 7.101 1.00 74.00 82 GLN A O 1
ATOM 626 N N . GLY A 1 83 ? -19.237 -1.491 8.530 1.00 69.88 83 GLY A N 1
ATOM 627 C CA . GLY A 1 83 ? -19.673 -2.448 9.554 1.00 69.88 83 GLY A CA 1
ATOM 628 C C . GLY A 1 83 ? -19.482 -3.910 9.148 1.00 69.88 83 GLY A C 1
ATOM 629 O O . GLY A 1 83 ? -20.094 -4.798 9.740 1.00 69.88 83 GLY A O 1
ATOM 630 N N . GLN A 1 84 ? -18.637 -4.167 8.146 1.00 73.00 84 GLN A N 1
ATOM 631 C CA . GLN A 1 84 ? -18.279 -5.519 7.749 1.00 73.00 84 GLN A CA 1
ATOM 632 C C . GLN A 1 84 ? -17.474 -6.186 8.871 1.00 73.00 84 GLN A C 1
ATOM 634 O O . GLN A 1 84 ? -16.431 -5.691 9.293 1.00 73.00 84 GLN A O 1
ATOM 639 N N . THR A 1 85 ? -17.969 -7.321 9.355 1.00 66.25 85 THR A N 1
ATOM 640 C CA . THR A 1 85 ? -17.304 -8.166 10.362 1.00 66.25 85 THR A CA 1
ATOM 641 C C . THR A 1 85 ? -16.456 -9.274 9.733 1.00 66.25 85 THR A C 1
ATOM 643 O O . THR A 1 85 ? -15.744 -9.988 10.437 1.00 66.25 85 THR A O 1
ATOM 646 N N . GLY A 1 86 ? -16.526 -9.424 8.406 1.00 73.69 86 GLY A N 1
ATOM 647 C CA . GLY A 1 86 ? -15.748 -10.382 7.629 1.00 73.69 86 GLY A CA 1
ATOM 648 C C . GLY A 1 86 ? -14.530 -9.734 6.978 1.00 73.69 86 GLY A C 1
ATOM 649 O O . GLY A 1 86 ? -14.599 -8.621 6.465 1.00 73.69 86 GLY A O 1
ATOM 650 N N . CYS A 1 87 ? -13.414 -10.453 6.970 1.00 84.12 87 CYS A N 1
ATOM 651 C CA . CYS A 1 87 ? -12.181 -10.052 6.305 1.00 84.12 87 CYS A CA 1
ATOM 652 C C . CYS A 1 87 ? -11.524 -11.262 5.648 1.00 84.12 87 CYS A C 1
ATOM 654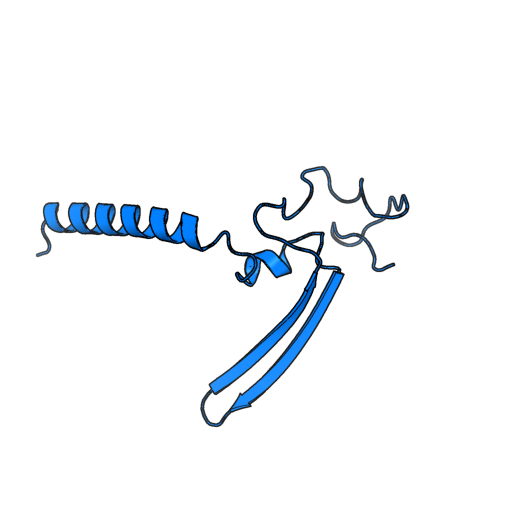 O O . CYS A 1 87 ? -11.774 -12.406 6.031 1.00 84.12 87 CYS A O 1
ATOM 656 N N . THR A 1 88 ? -10.639 -11.008 4.690 1.00 85.94 88 THR A N 1
ATOM 657 C CA . THR A 1 88 ? -9.839 -12.054 4.047 1.00 85.94 88 THR A CA 1
ATOM 658 C C . THR A 1 88 ? -8.382 -11.852 4.430 1.00 85.94 88 THR A C 1
ATOM 660 O O . THR A 1 88 ? -7.824 -10.789 4.181 1.00 85.94 88 THR A O 1
ATOM 663 N N . ASN A 1 89 ? -7.757 -12.851 5.058 1.00 85.12 89 ASN A N 1
ATOM 664 C CA . ASN A 1 89 ? -6.346 -12.803 5.474 1.00 85.12 89 ASN A CA 1
ATOM 665 C C . ASN A 1 89 ? -5.974 -11.569 6.324 1.00 85.12 89 ASN A C 1
ATOM 667 O O . ASN A 1 89 ? -4.869 -11.045 6.219 1.00 85.12 89 ASN A O 1
ATO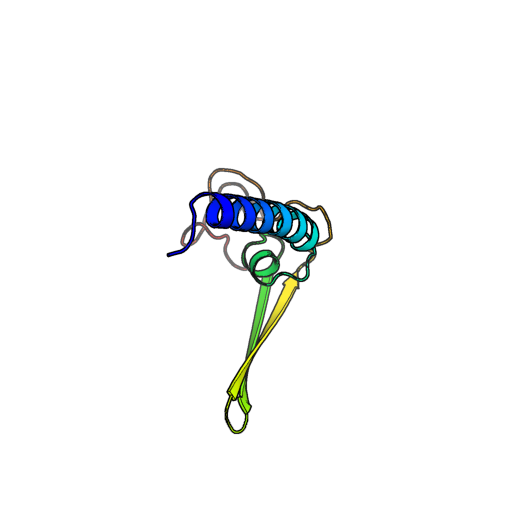M 671 N N . GLY A 1 90 ? -6.900 -11.086 7.160 1.00 85.44 90 GLY A N 1
ATOM 672 C CA . GLY A 1 90 ? -6.671 -9.905 7.998 1.00 85.44 90 GLY A CA 1
ATOM 673 C C . GLY A 1 90 ? -6.890 -8.559 7.298 1.00 85.44 90 GLY A C 1
ATOM 674 O O . GLY A 1 90 ? -6.685 -7.529 7.935 1.00 85.44 90 GLY A O 1
ATOM 675 N N . LEU A 1 91 ? -7.329 -8.556 6.033 1.00 86.44 91 LEU A N 1
ATOM 676 C CA . LEU A 1 91 ? -7.624 -7.359 5.243 1.00 86.44 91 LEU A CA 1
ATOM 677 C C . LEU A 1 91 ? -9.124 -7.214 4.980 1.00 86.44 91 LEU A C 1
ATOM 679 O O . LEU A 1 91 ? -9.831 -8.197 4.733 1.00 86.44 91 LEU A O 1
ATOM 683 N N . CYS A 1 92 ? -9.603 -5.974 5.010 1.00 86.62 92 CYS A N 1
ATOM 684 C CA . CYS A 1 92 ? -10.983 -5.662 4.664 1.00 86.62 92 CYS A CA 1
ATOM 685 C C . CYS A 1 92 ? -11.235 -5.931 3.169 1.00 86.62 92 CYS A C 1
ATOM 687 O O . CYS A 1 92 ? -10.349 -5.656 2.354 1.00 86.62 92 CYS A O 1
ATOM 689 N N . PRO A 1 93 ? -12.406 -6.473 2.792 1.00 84.38 93 PRO A N 1
ATOM 690 C CA . PRO A 1 93 ? -12.759 -6.664 1.391 1.00 84.38 93 PRO A CA 1
ATOM 691 C C . PRO A 1 93 ? -12.792 -5.327 0.642 1.00 84.38 93 PRO A C 1
ATOM 693 O O . PRO A 1 93 ? -13.074 -4.282 1.231 1.00 84.38 93 PRO A O 1
ATOM 696 N N . ALA A 1 94 ? -12.536 -5.371 -0.666 1.00 74.94 94 ALA A N 1
ATOM 697 C CA . ALA A 1 94 ? -12.832 -4.235 -1.530 1.00 74.94 94 ALA A CA 1
ATOM 698 C C . ALA A 1 94 ? -14.348 -3.973 -1.512 1.00 74.94 94 ALA A C 1
ATOM 700 O O . ALA A 1 94 ? -15.132 -4.924 -1.569 1.00 74.94 94 ALA A O 1
ATOM 701 N N . ALA A 1 95 ? -14.728 -2.702 -1.378 1.00 64.50 95 ALA A N 1
ATOM 702 C CA . ALA A 1 95 ? -16.121 -2.260 -1.423 1.00 64.50 95 ALA A CA 1
ATOM 703 C C . ALA A 1 95 ? -16.704 -2.349 -2.840 1.00 64.50 95 ALA A C 1
ATOM 705 O O . ALA A 1 95 ? -15.928 -2.163 -3.807 1.00 64.50 95 ALA A O 1
#

Foldseek 3Di:
DDDPVNVVVVVVVVVVVVVVCVVVVLACPDPVLLVQAPQWQDKDWDWDDDPPDIDIDMDTDGPDHRPDDRYDDDQAQCDAPPRGSDDDPSHHDRD

Radius of gyration: 20.11 Å; chains: 1; bounding box: 64×27×41 Å

pLDDT: mean 75.09, std 16.74, range [39.75, 94.19]

Sequence (95 aa):
MLTSSDLSEELDRIRSRRLVYLLSQALPRDPKMNMASDLTTQVGCGVAKCDSVINVVCHYNTTLANAVLLYTIGPSCNRCPQGQTGCTNGLCPAA

InterPro domains:
  IPR035940 CAP superfamily [G3DSA:3.40.33.10] (5-95)
  IPR035940 CAP superfamily [SSF55797] (34-61)